Protein AF-A0A8H5RI32-F1 (afdb_monomer_lite)

Structure (mmCIF, N/CA/C/O backbone):
data_AF-A0A8H5RI32-F1
#
_entry.id   AF-A0A8H5RI32-F1
#
loop_
_atom_site.group_PDB
_atom_site.id
_atom_site.type_symbol
_atom_site.label_atom_id
_atom_site.label_alt_id
_atom_site.label_comp_id
_atom_site.label_asym_id
_atom_site.label_entity_id
_atom_site.label_seq_id
_atom_site.pdbx_PDB_ins_code
_atom_site.Cartn_x
_atom_site.Cartn_y
_atom_site.Cartn_z
_atom_site.occupancy
_atom_site.B_iso_or_equiv
_atom_site.auth_seq_id
_atom_site.auth_comp_id
_atom_site.auth_asym_id
_atom_site.auth_atom_id
_atom_site.pdbx_PDB_model_num
ATOM 1 N N . MET A 1 1 ? 16.921 -16.873 -24.778 1.00 46.03 1 MET A N 1
ATOM 2 C CA . MET A 1 1 ? 16.667 -15.636 -25.542 1.00 46.03 1 MET A CA 1
ATOM 3 C C . MET A 1 1 ? 15.245 -15.207 -25.224 1.00 46.03 1 MET A C 1
ATOM 5 O O . MET A 1 1 ? 14.322 -15.843 -25.710 1.00 46.03 1 MET A O 1
ATOM 9 N N . SER A 1 2 ? 15.076 -14.251 -24.311 1.00 46.25 2 SER A N 1
ATOM 10 C CA . SER A 1 2 ? 13.773 -13.686 -23.929 1.00 46.25 2 SER A CA 1
ATOM 11 C C . SER A 1 2 ? 13.249 -12.822 -25.076 1.00 46.25 2 SER A C 1
ATOM 13 O O . SER A 1 2 ? 14.036 -12.117 -25.711 1.00 46.25 2 SER A O 1
ATOM 15 N N . SER A 1 3 ? 11.958 -12.912 -25.382 1.00 52.78 3 SER A N 1
ATOM 16 C CA . SER A 1 3 ? 11.358 -12.188 -26.500 1.00 52.78 3 SER A CA 1
ATOM 17 C C . SER A 1 3 ? 11.265 -10.694 -26.148 1.00 52.78 3 SER A C 1
ATOM 19 O O . SER A 1 3 ? 10.899 -10.368 -25.019 1.00 52.78 3 SER A O 1
ATOM 21 N N . PRO A 1 4 ? 11.539 -9.748 -27.070 1.00 54.16 4 PRO A N 1
ATOM 22 C CA . PRO A 1 4 ? 11.404 -8.310 -26.802 1.00 54.16 4 PRO A CA 1
ATOM 23 C C . PRO A 1 4 ? 9.984 -7.885 -26.379 1.00 54.16 4 PRO A C 1
ATOM 25 O O . PRO A 1 4 ? 9.809 -6.790 -25.847 1.00 54.16 4 PRO A O 1
ATOM 28 N N . ALA A 1 5 ? 8.985 -8.753 -26.579 1.00 54.50 5 ALA A N 1
ATOM 29 C CA . ALA A 1 5 ? 7.593 -8.561 -26.176 1.00 54.50 5 ALA A CA 1
ATOM 30 C C . ALA A 1 5 ? 7.329 -8.741 -24.663 1.00 54.50 5 ALA A C 1
ATOM 32 O O . ALA A 1 5 ? 6.278 -8.325 -24.182 1.00 54.50 5 ALA A O 1
ATOM 33 N N . ASP A 1 6 ? 8.275 -9.295 -23.895 1.00 52.66 6 ASP A N 1
ATOM 34 C CA . ASP A 1 6 ? 8.091 -9.579 -22.460 1.00 52.66 6 ASP A CA 1
ATOM 35 C C . ASP A 1 6 ? 8.236 -8.319 -21.567 1.00 52.66 6 ASP A C 1
ATOM 37 O O . ASP A 1 6 ? 7.993 -8.363 -20.361 1.00 52.66 6 ASP A O 1
ATOM 41 N N . ASN A 1 7 ? 8.606 -7.172 -22.155 1.00 49.94 7 ASN A N 1
ATOM 42 C CA . ASN A 1 7 ? 8.908 -5.913 -21.455 1.00 49.94 7 ASN A CA 1
ATOM 43 C C . ASN A 1 7 ? 7.680 -5.029 -21.163 1.00 49.94 7 ASN A C 1
ATOM 45 O O . ASN A 1 7 ? 7.817 -3.969 -20.563 1.00 49.94 7 ASN A O 1
ATOM 49 N N . HIS A 1 8 ? 6.482 -5.448 -21.578 1.00 49.94 8 HIS A N 1
ATOM 50 C CA . HIS A 1 8 ? 5.227 -4.696 -21.420 1.00 49.94 8 HIS A CA 1
ATOM 51 C C . HIS A 1 8 ? 4.257 -5.383 -20.449 1.00 49.94 8 HIS A C 1
ATOM 53 O O . HIS A 1 8 ? 3.035 -5.320 -20.581 1.00 49.94 8 HIS A O 1
ATOM 59 N N . SER A 1 9 ? 4.800 -6.106 -19.474 1.00 54.56 9 SER A N 1
ATOM 60 C CA . SER A 1 9 ? 3.978 -6.800 -18.499 1.00 54.56 9 SER A CA 1
ATOM 61 C C . SER A 1 9 ? 3.540 -5.804 -17.428 1.00 54.56 9 SER A C 1
ATOM 63 O O . SER A 1 9 ? 4.336 -5.403 -16.584 1.00 54.56 9 SER A O 1
ATOM 65 N N . PHE A 1 10 ? 2.252 -5.454 -17.401 1.00 52.19 10 PHE A N 1
ATOM 66 C CA . PHE A 1 10 ? 1.596 -4.784 -16.260 1.00 52.19 10 PHE A CA 1
ATOM 67 C C . PHE A 1 10 ? 1.782 -5.550 -14.923 1.00 52.19 10 PHE A C 1
ATOM 69 O O . PHE A 1 10 ? 1.432 -5.055 -13.855 1.00 52.19 10 PHE A O 1
ATOM 76 N N . PHE A 1 11 ? 2.351 -6.759 -14.998 1.00 53.25 11 PHE A N 1
ATOM 77 C CA . PHE A 1 11 ? 2.765 -7.657 -13.922 1.00 53.25 11 PHE A CA 1
ATOM 78 C C . PHE A 1 11 ? 4.289 -7.743 -13.727 1.00 53.25 11 PHE A C 1
ATOM 80 O O . PHE A 1 11 ? 4.780 -8.681 -13.095 1.00 53.25 11 PHE A O 1
ATOM 87 N N . ALA A 1 12 ? 5.074 -6.801 -14.258 1.00 57.66 12 ALA A N 1
ATOM 88 C CA . ALA A 1 12 ? 6.482 -6.705 -13.896 1.00 57.66 12 ALA A CA 1
ATOM 89 C C . ALA A 1 12 ? 6.580 -6.637 -12.363 1.00 57.66 12 ALA A C 1
ATOM 91 O O . ALA A 1 12 ? 5.849 -5.867 -11.740 1.00 57.66 12 ALA A O 1
ATOM 92 N N . ARG A 1 13 ? 7.4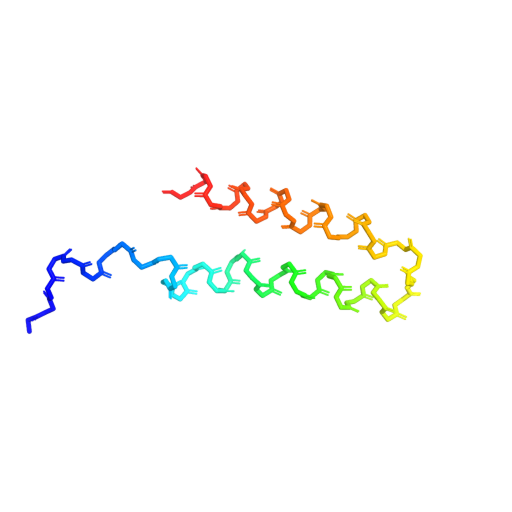63 -7.443 -11.748 1.00 62.06 13 ARG A N 1
ATOM 93 C CA . ARG A 1 13 ? 7.657 -7.508 -10.277 1.00 62.06 13 ARG A CA 1
ATOM 94 C C . ARG A 1 13 ? 7.699 -6.129 -9.622 1.00 62.06 13 ARG A C 1
ATOM 96 O O . ARG A 1 13 ? 7.175 -5.939 -8.536 1.00 62.06 13 ARG A O 1
ATOM 103 N N . HIS A 1 14 ? 8.245 -5.164 -10.348 1.00 63.22 14 HIS A N 1
ATOM 104 C CA . HIS A 1 14 ? 8.312 -3.772 -9.955 1.00 63.22 14 HIS A CA 1
ATOM 105 C C . HIS A 1 14 ? 6.941 -3.136 -9.652 1.00 63.22 14 HIS A C 1
ATOM 107 O O . HIS A 1 14 ? 6.775 -2.503 -8.617 1.00 63.22 14 HIS A O 1
ATOM 113 N N . TYR A 1 15 ? 5.922 -3.366 -10.482 1.00 60.69 15 TYR A N 1
ATOM 114 C CA . TYR A 1 15 ? 4.562 -2.899 -10.205 1.00 60.69 15 TYR A CA 1
ATOM 115 C C . TYR A 1 15 ? 3.974 -3.566 -8.955 1.00 60.69 15 TYR A C 1
ATOM 117 O O . TYR A 1 15 ? 3.333 -2.913 -8.136 1.00 60.69 15 TYR A O 1
ATOM 125 N N . ILE A 1 16 ? 4.222 -4.863 -8.768 1.00 65.50 16 ILE A N 1
ATOM 126 C CA . ILE A 1 16 ? 3.741 -5.627 -7.605 1.00 65.50 16 ILE A CA 1
ATOM 127 C C . ILE A 1 16 ? 4.333 -5.079 -6.304 1.00 65.50 16 ILE A C 1
ATOM 129 O O . ILE A 1 16 ? 3.583 -4.810 -5.364 1.00 65.50 16 ILE A O 1
ATOM 133 N N . ASP A 1 17 ? 5.642 -4.841 -6.282 1.00 67.88 17 ASP A N 1
ATOM 134 C CA . ASP A 1 17 ? 6.351 -4.427 -5.074 1.00 67.88 17 ASP A CA 1
ATOM 135 C C . ASP A 1 17 ? 6.149 -2.938 -4.740 1.00 67.88 17 ASP A C 1
ATOM 137 O O . ASP A 1 17 ? 6.011 -2.595 -3.566 1.00 67.88 17 ASP A O 1
ATOM 141 N N . TYR A 1 18 ? 6.077 -2.049 -5.740 1.00 68.25 18 TYR A N 1
ATOM 142 C CA . TYR A 1 18 ? 6.013 -0.595 -5.512 1.00 68.25 18 TYR A CA 1
ATOM 143 C C . TYR A 1 18 ? 4.604 0.011 -5.594 1.00 68.25 18 TYR A C 1
ATOM 145 O O . TYR A 1 18 ? 4.388 1.108 -5.083 1.00 68.25 18 TYR A O 1
ATOM 153 N N . VAL A 1 19 ? 3.626 -0.683 -6.189 1.00 75.81 19 VAL A N 1
ATOM 154 C CA . VAL A 1 19 ? 2.247 -0.179 -6.356 1.00 75.81 19 VAL A CA 1
ATOM 155 C C . VAL A 1 19 ? 1.260 -1.015 -5.544 1.00 75.81 19 VAL A C 1
ATOM 157 O O . VAL A 1 19 ? 0.537 -0.485 -4.698 1.00 75.81 19 VAL A O 1
ATOM 160 N N . TYR A 1 20 ? 1.238 -2.332 -5.761 1.00 74.25 20 TYR A N 1
ATOM 161 C CA . TYR A 1 20 ? 0.207 -3.197 -5.184 1.00 74.25 20 TYR A CA 1
ATOM 162 C C . TYR A 1 20 ? 0.457 -3.535 -3.710 1.00 74.25 20 TYR A C 1
ATOM 164 O O . TYR A 1 20 ? -0.466 -3.425 -2.904 1.00 74.25 20 TYR A O 1
ATOM 172 N N . ALA A 1 21 ? 1.685 -3.903 -3.331 1.00 84.19 21 ALA A N 1
ATOM 173 C CA . ALA A 1 21 ? 2.035 -4.210 -1.943 1.00 84.19 21 ALA A CA 1
ATOM 174 C C . ALA A 1 21 ? 1.784 -3.034 -0.972 1.00 84.19 21 ALA A C 1
ATOM 176 O O . ALA A 1 21 ? 1.081 -3.240 0.024 1.00 84.19 21 ALA A O 1
ATOM 177 N N . PRO A 1 22 ? 2.257 -1.796 -1.234 1.00 84.06 22 PRO A N 1
ATOM 178 C CA . PRO A 1 22 ? 1.989 -0.671 -0.340 1.00 84.06 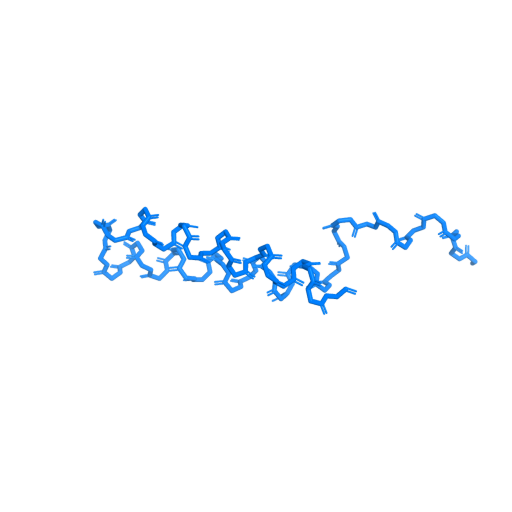22 PRO A CA 1
ATOM 179 C C . PRO A 1 22 ? 0.512 -0.260 -0.334 1.00 84.06 22 PRO A C 1
ATOM 181 O O . PRO A 1 22 ? -0.027 0.032 0.733 1.00 84.06 22 PRO A O 1
ATOM 184 N N . GLY A 1 23 ? -0.174 -0.291 -1.484 1.00 86.81 23 GLY A N 1
ATOM 185 C CA . GLY A 1 23 ? -1.609 0.000 -1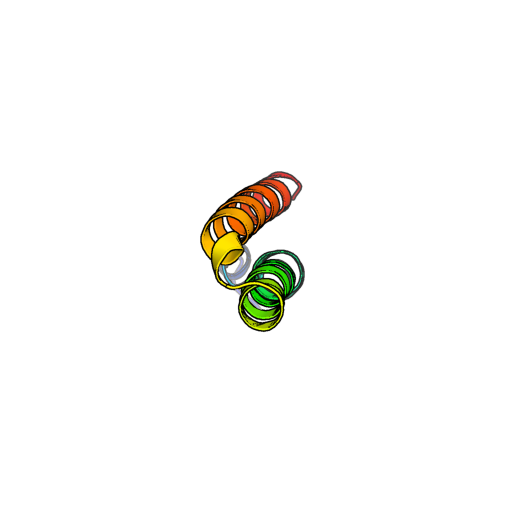.553 1.00 86.81 23 GLY A CA 1
ATOM 186 C C . GLY A 1 23 ? -2.448 -0.995 -0.745 1.00 86.81 23 GLY A C 1
ATOM 187 O O . GLY A 1 23 ? -3.338 -0.599 0.009 1.00 86.81 23 GLY A O 1
ATOM 188 N N . LEU A 1 24 ? -2.124 -2.287 -0.835 1.00 87.25 24 LEU A N 1
ATOM 189 C CA . LEU A 1 24 ? -2.804 -3.338 -0.085 1.00 87.25 24 LEU A CA 1
ATOM 190 C C . LEU A 1 24 ? -2.530 -3.232 1.419 1.00 87.25 24 LEU A C 1
ATOM 192 O O . LEU A 1 24 ? -3.468 -3.328 2.208 1.00 87.25 24 LEU A O 1
ATOM 196 N N . LEU A 1 25 ? -1.284 -2.963 1.826 1.00 91.38 25 LEU A N 1
ATOM 197 C CA . LEU A 1 25 ? -0.940 -2.713 3.230 1.00 91.38 25 LEU A CA 1
ATOM 198 C C . LEU A 1 25 ? -1.693 -1.506 3.800 1.00 91.38 25 LEU A C 1
ATOM 200 O O . LEU A 1 25 ? -2.200 -1.580 4.919 1.00 91.38 25 LEU A O 1
ATOM 204 N N . LEU A 1 26 ? -1.817 -0.423 3.029 1.00 90.75 26 LEU A N 1
ATOM 205 C CA . LEU A 1 26 ? -2.561 0.768 3.434 1.00 90.75 26 LEU A CA 1
ATOM 206 C C . LEU A 1 26 ? -4.049 0.447 3.659 1.00 90.75 26 LEU A C 1
ATOM 208 O O . LEU A 1 26 ? -4.608 0.795 4.701 1.00 90.75 26 LEU A O 1
ATOM 212 N N . ILE A 1 27 ? -4.692 -0.246 2.716 1.00 89.56 27 ILE A N 1
ATOM 213 C CA . ILE A 1 27 ? -6.118 -0.594 2.809 1.00 89.56 27 ILE A CA 1
ATOM 214 C C . ILE A 1 27 ? -6.365 -1.579 3.957 1.00 89.56 27 ILE A C 1
ATOM 216 O O . ILE A 1 27 ? -7.238 -1.343 4.792 1.00 89.56 27 ILE A O 1
ATOM 220 N N . VAL A 1 28 ? -5.587 -2.662 4.037 1.00 93.12 28 VAL A N 1
ATOM 221 C CA . VAL A 1 28 ? -5.750 -3.699 5.068 1.00 93.12 28 VAL A CA 1
ATOM 222 C C . VAL A 1 28 ? -5.431 -3.142 6.456 1.00 93.12 28 VAL A C 1
ATOM 224 O O . VAL A 1 28 ? -6.200 -3.363 7.391 1.00 93.12 28 VAL A O 1
ATOM 227 N N . GLY A 1 29 ? -4.364 -2.350 6.596 1.00 90.94 29 GLY A N 1
ATOM 228 C CA . GLY A 1 29 ? -4.032 -1.667 7.846 1.00 90.94 29 GLY A CA 1
ATOM 229 C C . GLY A 1 29 ? -5.139 -0.709 8.292 1.00 90.94 29 GLY A C 1
ATOM 230 O O . GLY A 1 29 ? -5.532 -0.716 9.459 1.00 90.94 29 GLY A O 1
ATOM 231 N N . THR A 1 30 ? -5.729 0.042 7.358 1.00 93.56 30 THR A N 1
ATOM 232 C CA . THR A 1 30 ? -6.858 0.936 7.659 1.00 93.56 30 THR A CA 1
ATOM 233 C C . THR A 1 30 ? -8.110 0.151 8.049 1.00 93.56 30 THR A C 1
ATOM 235 O O . THR A 1 30 ? -8.813 0.543 8.975 1.00 93.56 30 THR A O 1
ATOM 238 N N . LEU A 1 31 ? -8.375 -0.994 7.416 1.00 91.56 31 LEU A N 1
ATOM 239 C CA . LEU A 1 31 ? -9.485 -1.874 7.792 1.00 91.56 31 LEU A CA 1
ATOM 240 C C . LEU A 1 31 ? -9.326 -2.475 9.196 1.00 91.56 31 LEU A C 1
ATOM 242 O O . LEU A 1 31 ? -10.334 -2.712 9.862 1.00 91.56 31 LEU A O 1
ATOM 246 N N . ILE A 1 32 ? -8.095 -2.718 9.653 1.00 93.50 32 ILE A N 1
ATOM 247 C CA . ILE A 1 32 ? -7.821 -3.201 11.014 1.00 93.50 32 ILE A CA 1
ATOM 248 C C . ILE A 1 32 ? -8.001 -2.071 12.031 1.00 93.50 32 ILE A C 1
ATOM 250 O O . ILE A 1 32 ? -8.664 -2.260 13.047 1.00 93.50 32 ILE A O 1
ATOM 254 N N . VAL A 1 33 ? -7.421 -0.899 11.760 1.00 94.56 33 VAL A N 1
ATOM 255 C CA . VAL A 1 33 ? -7.383 0.215 12.718 1.00 94.56 33 VAL A CA 1
ATOM 256 C C . VAL A 1 33 ? -8.714 0.963 12.773 1.00 94.56 33 VAL A C 1
ATOM 258 O O . VAL A 1 33 ? -9.204 1.276 13.856 1.00 94.56 33 VAL A O 1
ATOM 261 N N . LYS A 1 34 ? -9.302 1.287 11.615 1.00 89.62 34 LYS A N 1
ATOM 262 C CA . LYS A 1 34 ? -10.507 2.117 11.520 1.00 89.62 34 LYS A CA 1
ATOM 263 C C . LYS A 1 34 ? -11.240 1.913 10.188 1.00 89.62 34 LYS A C 1
ATOM 265 O O . LYS A 1 34 ? -11.055 2.657 9.227 1.00 89.62 34 LYS A O 1
ATOM 270 N N . LYS A 1 35 ? -12.135 0.922 10.156 1.00 90.19 35 LYS A N 1
ATOM 271 C CA . LYS A 1 35 ? -12.894 0.498 8.959 1.00 90.19 35 LYS A CA 1
ATOM 272 C C . LYS A 1 35 ? -13.614 1.62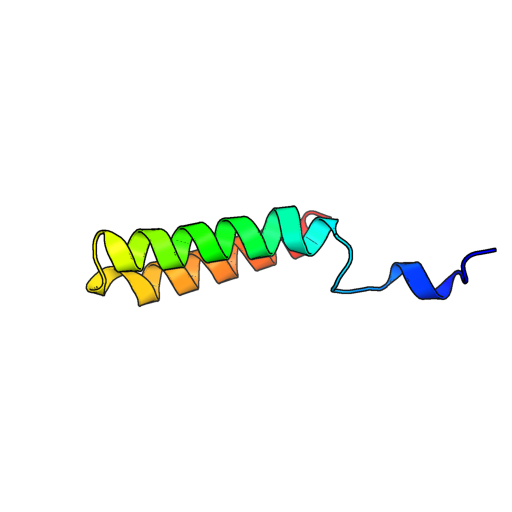3 8.219 1.00 90.19 35 LYS A C 1
ATOM 274 O O . LYS A 1 35 ? -13.683 1.603 6.998 1.00 90.19 35 LYS A O 1
ATOM 279 N N . GLU A 1 36 ? -14.117 2.611 8.947 1.00 90.81 36 GLU A N 1
ATOM 280 C CA . GLU A 1 36 ? -14.806 3.787 8.397 1.00 90.81 36 GLU A CA 1
ATOM 281 C C . GLU A 1 36 ? -13.929 4.590 7.423 1.00 90.81 36 GLU A C 1
ATOM 283 O O . GLU A 1 36 ? -14.434 5.259 6.527 1.00 90.81 36 GLU A O 1
ATOM 288 N N . TRP A 1 37 ? -12.606 4.513 7.590 1.00 90.88 37 TRP A N 1
ATOM 289 C CA . TRP A 1 37 ? -11.623 5.218 6.771 1.00 90.88 37 TRP A CA 1
ATOM 290 C C . TRP A 1 37 ? -11.137 4.395 5.576 1.00 90.88 37 TRP A C 1
ATOM 292 O O . TRP A 1 37 ? -10.391 4.907 4.743 1.00 90.88 37 TRP A O 1
ATOM 302 N N . ALA A 1 38 ? -11.585 3.145 5.439 1.00 89.62 38 ALA A N 1
ATOM 303 C CA . ALA A 1 38 ? -11.213 2.285 4.322 1.00 89.62 38 ALA A CA 1
ATOM 304 C C . ALA A 1 38 ? -11.523 2.885 2.934 1.00 89.62 38 ALA A C 1
ATOM 306 O O . ALA A 1 38 ? -10.664 2.762 2.063 1.00 89.62 38 ALA A O 1
ATOM 307 N N . PRO A 1 39 ? -12.654 3.587 2.695 1.00 90.50 39 PRO A N 1
ATOM 308 C CA . PRO A 1 39 ? -12.909 4.217 1.396 1.00 90.50 39 PRO A CA 1
ATOM 309 C C . PRO A 1 39 ? -11.861 5.282 1.049 1.00 90.50 39 PRO A C 1
ATOM 311 O O . PRO A 1 39 ? -11.406 5.367 -0.089 1.00 90.50 39 PRO A O 1
ATOM 314 N N . TRP A 1 40 ? -11.425 6.055 2.047 1.00 90.75 40 TRP A N 1
ATOM 315 C CA . TRP A 1 40 ? -10.375 7.059 1.885 1.00 90.75 40 TRP A CA 1
ATOM 316 C C . TRP A 1 40 ? -9.012 6.415 1.640 1.00 90.75 40 TRP A C 1
ATOM 318 O O . TRP A 1 40 ? -8.276 6.864 0.767 1.00 90.75 40 TRP A O 1
ATOM 328 N N . ALA A 1 41 ? -8.696 5.325 2.341 1.00 89.19 41 ALA A N 1
ATOM 329 C CA . ALA A 1 41 ? -7.481 4.557 2.087 1.00 89.19 41 ALA A CA 1
ATOM 330 C C . ALA A 1 41 ? -7.462 3.966 0.671 1.00 89.19 41 ALA A C 1
ATOM 332 O O . ALA A 1 41 ? -6.430 4.010 0.014 1.00 89.19 41 ALA A O 1
ATOM 333 N N . VAL A 1 42 ? -8.595 3.480 0.159 1.00 90.00 42 VAL A N 1
ATOM 334 C CA . VAL A 1 42 ? -8.696 3.009 -1.231 1.00 90.00 42 VAL A CA 1
ATOM 335 C C . VAL A 1 42 ? -8.420 4.149 -2.214 1.00 90.00 42 VAL A C 1
ATOM 337 O O . VAL A 1 42 ? -7.628 3.965 -3.134 1.00 90.00 42 VAL A O 1
ATOM 340 N N . LEU A 1 43 ? -8.996 5.338 -2.001 1.00 92.06 43 LEU A N 1
ATOM 341 C CA . LEU A 1 43 ? -8.715 6.510 -2.842 1.00 92.06 43 LEU A CA 1
ATOM 342 C C . LEU A 1 43 ? -7.226 6.882 -2.833 1.00 92.06 43 LEU A C 1
ATOM 344 O O . LEU A 1 43 ? -6.646 7.125 -3.889 1.00 92.06 43 LEU A O 1
ATOM 348 N N . VAL A 1 44 ? -6.595 6.879 -1.657 1.00 89.38 44 VAL A N 1
ATOM 349 C CA . VAL A 1 44 ? -5.160 7.160 -1.507 1.00 89.38 44 VAL A CA 1
ATOM 350 C C . VAL A 1 44 ? -4.316 6.077 -2.180 1.00 89.38 44 VAL A C 1
ATOM 352 O O . VAL A 1 44 ? -3.384 6.409 -2.904 1.00 89.38 44 VAL A O 1
ATOM 355 N N . ALA A 1 45 ? -4.654 4.798 -2.011 1.00 89.25 45 ALA A N 1
ATOM 356 C CA . ALA A 1 45 ? -3.958 3.685 -2.651 1.00 89.25 45 ALA A CA 1
ATOM 357 C C . ALA A 1 45 ? -4.037 3.764 -4.183 1.00 89.25 45 ALA A C 1
ATOM 359 O O . ALA A 1 45 ? -3.037 3.534 -4.857 1.00 89.25 45 ALA A O 1
ATOM 360 N N . VAL A 1 46 ? -5.191 4.147 -4.737 1.00 87.88 46 VAL A N 1
ATOM 361 C CA . VAL A 1 46 ? -5.358 4.361 -6.182 1.00 87.88 46 VAL A CA 1
ATOM 362 C C . VAL A 1 46 ? -4.556 5.575 -6.652 1.00 87.88 46 VAL A C 1
ATOM 364 O O . VAL A 1 46 ? -3.857 5.478 -7.657 1.00 87.88 46 VAL A O 1
ATOM 367 N N . ALA A 1 47 ? -4.594 6.693 -5.923 1.00 88.06 47 ALA A N 1
ATOM 368 C CA . ALA A 1 47 ? -3.840 7.896 -6.275 1.00 88.06 47 ALA A CA 1
ATOM 369 C C . ALA A 1 47 ? -2.321 7.653 -6.252 1.00 88.06 47 ALA A C 1
ATOM 371 O O . ALA A 1 47 ? -1.625 7.975 -7.214 1.00 88.06 47 ALA A O 1
ATOM 372 N N . PHE A 1 48 ? -1.806 7.027 -5.190 1.00 83.31 48 PHE A N 1
ATOM 373 C CA . PHE A 1 48 ? -0.391 6.666 -5.075 1.00 83.31 48 PHE A CA 1
ATOM 374 C C . PHE A 1 48 ? 0.017 5.569 -6.053 1.00 83.31 48 PHE A C 1
ATOM 376 O O . PHE A 1 48 ? 1.140 5.595 -6.558 1.00 83.31 48 PHE A O 1
ATOM 383 N N . GLY A 1 49 ? -0.878 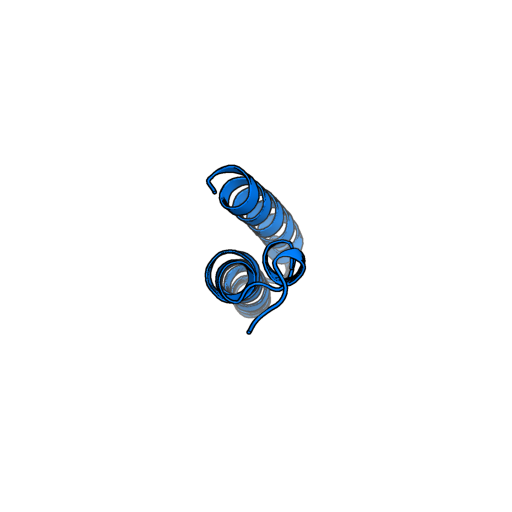4.624 -6.338 1.00 80.50 49 GLY A N 1
ATOM 384 C CA . GLY A 1 49 ? -0.634 3.589 -7.328 1.00 80.50 49 GLY A CA 1
ATOM 385 C C . GLY A 1 49 ? -0.517 4.167 -8.738 1.00 80.50 49 GLY A C 1
ATOM 386 O O . GLY A 1 49 ? 0.421 3.847 -9.462 1.00 80.50 49 GLY A O 1
ATOM 387 N N . PHE A 1 50 ? -1.409 5.091 -9.102 1.00 81.00 50 PHE A N 1
ATOM 388 C CA . PHE A 1 50 ? -1.364 5.793 -10.383 1.00 81.00 50 PHE A CA 1
ATOM 389 C C . PHE A 1 50 ? -0.146 6.719 -10.496 1.00 81.00 50 PHE A C 1
ATOM 391 O O .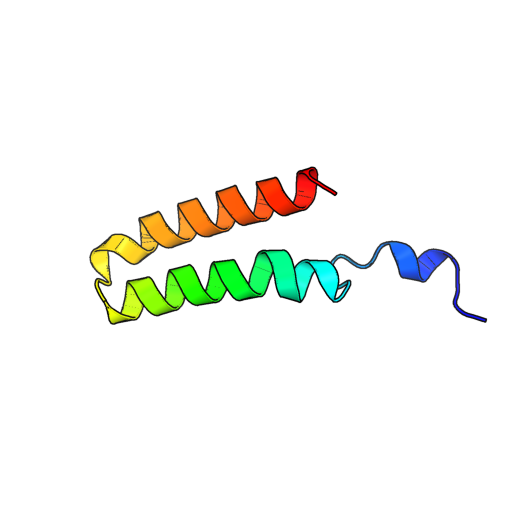 PHE A 1 50 ? 0.496 6.766 -11.541 1.00 81.00 50 PHE A O 1
ATOM 398 N N . TYR A 1 51 ? 0.226 7.406 -9.411 1.00 77.94 51 TYR A N 1
ATOM 399 C CA . TYR A 1 51 ? 1.445 8.216 -9.377 1.00 77.94 51 TYR A CA 1
ATOM 400 C C . TYR A 1 51 ? 2.704 7.366 -9.578 1.00 77.94 51 TYR A C 1
ATOM 402 O O . TYR A 1 51 ? 3.545 7.721 -10.394 1.00 77.94 51 TYR A O 1
ATOM 410 N N . ASN A 1 52 ? 2.820 6.219 -8.900 1.00 71.25 52 ASN A N 1
ATOM 411 C CA . ASN A 1 52 ? 3.937 5.299 -9.133 1.00 71.25 52 ASN A CA 1
ATOM 412 C C . ASN A 1 52 ? 3.916 4.711 -10.549 1.00 71.25 52 ASN A C 1
ATOM 414 O O . ASN A 1 52 ? 4.976 4.494 -11.114 1.00 71.25 52 ASN A O 1
ATOM 418 N N . PHE A 1 53 ? 2.741 4.499 -11.148 1.00 71.12 53 PHE A N 1
ATOM 419 C CA . PHE A 1 53 ? 2.638 4.082 -12.549 1.00 71.12 53 PHE A CA 1
ATOM 420 C C . PHE A 1 53 ? 3.161 5.149 -13.522 1.00 71.12 53 PHE A C 1
ATOM 422 O O . PHE A 1 53 ? 3.757 4.802 -14.530 1.00 71.12 53 PHE A O 1
ATOM 429 N N . MET A 1 54 ? 2.949 6.438 -13.233 1.00 68.75 54 MET A N 1
ATOM 430 C CA . MET A 1 54 ? 3.406 7.546 -14.087 1.00 68.75 54 MET A CA 1
ATOM 431 C C . MET A 1 54 ? 4.838 8.016 -13.811 1.00 68.75 54 MET A C 1
ATOM 433 O O . MET A 1 54 ? 5.430 8.685 -14.653 1.00 68.75 54 MET A O 1
ATOM 437 N N . ALA A 1 55 ? 5.370 7.745 -12.620 1.00 64.75 55 ALA A N 1
ATOM 438 C CA . ALA A 1 55 ? 6.724 8.133 -12.236 1.00 64.75 55 ALA A CA 1
ATOM 439 C C . ALA A 1 55 ? 7.816 7.244 -12.865 1.00 64.75 55 ALA A C 1
ATOM 441 O O . ALA A 1 55 ? 8.997 7.571 -12.738 1.00 64.75 55 ALA A O 1
ATOM 442 N N . PHE A 1 56 ? 7.426 6.151 -13.526 1.00 53.53 56 PHE A N 1
ATOM 443 C CA . PHE A 1 56 ? 8.291 5.224 -14.257 1.00 53.53 56 PHE A CA 1
ATOM 444 C C . PHE A 1 56 ? 7.998 5.267 -15.756 1.00 53.53 56 PHE A C 1
ATOM 446 O O . PHE A 1 56 ? 8.971 5.100 -16.526 1.00 53.53 56 PHE A O 1
#

Radius of gyration: 14.25 Å; chains: 1; bounding box: 32×24×40 Å

Secondary structure (DSSP, 8-state):
---GGGGG-TT-HHHIIIIIHHHHHHHHHHHHH-GGGHHHHHHHHHHHHHHHHH--

Foldseek 3Di:
DDDPVVVPDCVDVQLCVQQVVVLVCQLVVCCVPPVVCNVVSNVVSVVSSVVSVVVD

Sequence (56 aa):
MSSPADNHSFFARHYIDYVYAPGLLLIVGTLIVKKEWAPWAVLVAVAFGFYNFMAF

pLDDT: mean 75.77, std 15.89, range [46.03, 94.56]